Protein AF-A0A7C6QSW5-F1 (afdb_monomer)

Mean predicted aligned error: 5.64 Å

Solvent-accessible surface area (backbone atoms only — not comparable to full-atom values): 6168 Å² total; per-residue (Å²): 129,84,58,92,85,62,87,74,61,70,59,62,74,56,44,56,60,93,98,53,77,77,73,69,48,80,46,77,44,72,61,42,48,67,74,67,52,50,51,48,32,47,42,39,54,55,61,75,40,94,56,73,62,63,47,74,77,35,62,66,63,41,50,53,50,37,35,62,41,45,76,32,55,46,77,48,59,43,86,93,29,65,54,77,75,93,62,95,51,73,66,59,69,64,52,50,83,131

Sequence (98 aa):
MFDPNTRCVYLAELCPPSGFTLDRAIATTFSLDLLALLMAPVSMVFSDLQDREAPLQNPVALLESLRQTAGRFAVFCQEGRILVPRADTLLYSYLERA

pLDDT: mean 84.57, std 7.21, range [54.88, 96.06]

Secondary structure (DSSP, 8-state):
---TT----HHHHTSPPTT-----EEEEESSEEHHHHHHHHHHHHHHH-S-SSGGGG-HHHHHHHHHHHHTTEEEEE-TT-EEPPSS--HHHHHHS--

Structure (mmCIF, N/CA/C/O backbone):
data_AF-A0A7C6QSW5-F1
#
_entry.id   AF-A0A7C6QSW5-F1
#
loop_
_atom_site.group_PDB
_atom_site.id
_atom_site.type_symbol
_atom_site.label_atom_id
_atom_site.label_alt_id
_atom_site.label_comp_id
_atom_site.label_asym_id
_atom_site.label_entity_id
_atom_site.label_seq_id
_atom_site.pdbx_PDB_ins_code
_atom_site.Cartn_x
_atom_site.Cartn_y
_atom_site.Cartn_z
_atom_site.occupancy
_atom_site.B_iso_or_equiv
_atom_site.auth_seq_id
_atom_site.auth_comp_id
_atom_site.auth_asym_id
_atom_site.auth_atom_id
_atom_site.pdbx_PDB_model_num
ATOM 1 N N . MET A 1 1 ? 4.797 24.150 -1.196 1.00 54.88 1 MET A N 1
ATOM 2 C CA . MET A 1 1 ? 5.677 23.338 -2.064 1.00 54.88 1 MET A CA 1
ATOM 3 C C . MET A 1 1 ? 6.760 22.765 -1.169 1.00 54.88 1 MET A C 1
ATOM 5 O O . MET A 1 1 ? 7.294 23.540 -0.386 1.00 54.88 1 MET A O 1
ATOM 9 N N . PHE A 1 2 ? 7.003 21.452 -1.192 1.00 66.19 2 PHE A N 1
ATOM 10 C CA . PHE A 1 2 ? 8.052 20.838 -0.368 1.00 66.19 2 PHE A CA 1
ATOM 11 C C . PHE A 1 2 ? 9.419 21.442 -0.722 1.00 66.19 2 PHE A C 1
ATOM 13 O O . PHE A 1 2 ? 9.688 21.695 -1.897 1.00 66.19 2 PHE A O 1
ATOM 20 N N . ASP A 1 3 ? 10.255 21.706 0.284 1.00 82.19 3 ASP A N 1
ATOM 21 C CA . ASP A 1 3 ? 11.630 22.155 0.064 1.00 82.19 3 ASP A CA 1
ATOM 22 C C . ASP A 1 3 ? 12.438 20.998 -0.549 1.00 82.19 3 ASP A C 1
ATOM 24 O O . ASP A 1 3 ? 12.530 19.940 0.077 1.00 82.19 3 ASP A O 1
ATOM 28 N N . PRO A 1 4 ? 13.035 21.169 -1.744 1.00 78.00 4 PRO A N 1
ATOM 29 C CA . PRO A 1 4 ? 13.786 20.109 -2.415 1.00 78.00 4 PRO A CA 1
ATOM 30 C C . PRO A 1 4 ? 15.008 19.612 -1.624 1.00 78.00 4 PRO A C 1
ATOM 32 O O . PRO A 1 4 ? 15.499 18.518 -1.899 1.00 78.00 4 PRO A O 1
ATOM 35 N N . ASN A 1 5 ? 15.503 20.380 -0.649 1.00 87.12 5 ASN A N 1
ATOM 36 C CA . ASN A 1 5 ? 16.623 19.984 0.208 1.00 87.12 5 ASN A CA 1
ATOM 37 C C . ASN A 1 5 ? 16.176 19.293 1.502 1.00 87.12 5 ASN A C 1
ATOM 39 O O . ASN A 1 5 ? 16.998 18.688 2.195 1.00 87.12 5 ASN A O 1
ATOM 43 N N . THR A 1 6 ? 14.885 19.353 1.829 1.00 83.75 6 THR A N 1
ATOM 44 C CA . THR A 1 6 ? 14.334 18.700 3.012 1.00 83.75 6 THR A CA 1
ATOM 45 C C . THR A 1 6 ? 13.978 17.256 2.672 1.00 83.75 6 THR A C 1
ATOM 47 O O . THR A 1 6 ? 13.144 16.978 1.813 1.00 83.75 6 THR A O 1
ATOM 50 N N . ARG A 1 7 ? 14.625 16.305 3.353 1.00 81.81 7 ARG A N 1
ATOM 51 C CA . ARG A 1 7 ? 14.291 14.881 3.240 1.00 81.81 7 ARG A CA 1
ATOM 52 C C . ARG A 1 7 ? 13.217 14.529 4.259 1.00 81.81 7 ARG A C 1
ATOM 54 O O . ARG A 1 7 ? 13.453 14.653 5.457 1.00 81.81 7 ARG A O 1
ATOM 61 N N . CYS A 1 8 ? 12.094 14.012 3.779 1.00 83.69 8 CYS A N 1
ATOM 62 C CA . CYS A 1 8 ? 11.049 13.441 4.621 1.00 83.69 8 CYS A CA 1
ATOM 63 C C . CYS A 1 8 ? 10.985 11.922 4.456 1.00 83.69 8 CYS A C 1
ATOM 65 O O . CYS A 1 8 ? 11.365 11.365 3.422 1.00 83.69 8 CYS A O 1
ATOM 67 N N . VAL A 1 9 ? 10.472 11.245 5.481 1.00 86.62 9 VAL A N 1
ATOM 68 C CA . VAL A 1 9 ? 10.142 9.823 5.388 1.00 86.62 9 VAL A CA 1
ATOM 69 C C . VAL A 1 9 ? 8.806 9.699 4.668 1.00 86.62 9 VAL A C 1
ATOM 71 O O . VAL A 1 9 ? 7.782 10.120 5.190 1.00 86.62 9 VAL A O 1
ATOM 74 N N . TYR A 1 10 ? 8.814 9.082 3.487 1.00 83.19 10 TYR A N 1
ATOM 75 C CA . TYR A 1 10 ? 7.639 8.992 2.617 1.00 83.19 10 TYR A CA 1
ATOM 76 C C . TYR A 1 10 ? 6.376 8.478 3.329 1.00 83.19 10 TYR A C 1
ATOM 78 O O . TYR A 1 10 ? 5.308 9.062 3.203 1.00 83.19 10 TYR A O 1
ATOM 86 N N . LEU A 1 11 ? 6.511 7.420 4.133 1.00 83.12 11 LEU A N 1
ATOM 87 C CA . LEU A 1 11 ? 5.388 6.814 4.856 1.00 83.12 11 LEU A CA 1
ATOM 88 C C . LEU A 1 11 ? 4.816 7.707 5.962 1.00 83.12 11 LEU A C 1
ATOM 90 O O . LEU A 1 11 ? 3.646 7.551 6.300 1.00 83.12 11 LEU A O 1
ATOM 94 N N . ALA A 1 12 ? 5.623 8.614 6.521 1.00 82.62 12 ALA A N 1
ATOM 95 C CA . ALA A 1 12 ? 5.171 9.554 7.541 1.00 82.62 12 ALA A CA 1
ATOM 96 C C . ALA A 1 12 ? 4.299 10.659 6.930 1.00 82.62 12 ALA A C 1
ATOM 98 O O . ALA A 1 12 ? 3.324 11.074 7.543 1.00 82.62 12 ALA A O 1
ATOM 99 N N . GLU A 1 13 ? 4.593 11.070 5.695 1.00 85.00 13 GLU A N 1
ATOM 100 C CA . GLU A 1 13 ? 3.795 12.059 4.954 1.00 85.00 13 GLU A CA 1
ATOM 101 C C . GLU A 1 13 ? 2.430 11.509 4.501 1.00 85.00 13 GLU A C 1
ATOM 103 O O . GLU A 1 13 ? 1.545 12.270 4.116 1.00 85.00 13 GLU A O 1
ATOM 108 N N . LEU A 1 14 ? 2.234 10.186 4.551 1.00 82.81 14 LEU A N 1
ATOM 109 C CA . LEU A 1 14 ? 0.934 9.550 4.312 1.00 82.81 14 LEU A CA 1
ATOM 110 C C . LEU A 1 14 ? 0.030 9.565 5.549 1.00 82.81 14 LEU A C 1
ATOM 112 O O . LEU A 1 14 ? -1.148 9.224 5.450 1.00 82.81 14 LEU A O 1
ATOM 116 N N . CYS A 1 15 ? 0.564 9.941 6.709 1.00 84.06 15 CYS A N 1
ATOM 117 C CA . CYS A 1 15 ? -0.205 10.063 7.934 1.00 84.06 15 CYS A CA 1
ATOM 118 C C . CYS A 1 15 ? -0.854 11.454 7.964 1.00 84.06 15 CYS A C 1
ATOM 120 O O . CYS A 1 15 ? -0.136 12.456 8.034 1.00 84.06 15 CYS A O 1
ATOM 122 N N . PRO A 1 16 ? -2.193 11.558 7.904 1.00 85.62 16 PRO A N 1
ATOM 123 C CA . PRO A 1 16 ? -2.848 12.854 7.945 1.00 85.62 16 PRO A CA 1
ATOM 124 C C . PRO A 1 16 ? -2.647 13.528 9.317 1.00 85.62 16 PRO A C 1
ATOM 126 O O . PRO A 1 16 ? -2.507 12.845 10.336 1.00 85.62 16 PRO A O 1
ATOM 129 N N . PRO A 1 17 ? -2.645 14.870 9.376 1.00 86.44 17 PRO A N 1
ATOM 130 C CA . PRO A 1 17 ? -2.620 15.592 10.642 1.00 86.44 17 PRO A CA 1
ATOM 131 C C . PRO A 1 17 ? -3.897 15.339 11.460 1.00 86.44 17 PRO A C 1
ATOM 133 O O . PRO A 1 17 ? -4.932 14.939 10.928 1.00 86.44 17 PRO A O 1
ATOM 136 N N . SER A 1 18 ? -3.838 15.615 12.767 1.00 85.06 18 SER A N 1
ATOM 137 C CA . SER A 1 18 ? -4.975 15.417 13.677 1.00 85.06 18 SER A CA 1
ATOM 138 C C . SER A 1 18 ? -6.243 16.124 13.184 1.00 85.06 18 SER A C 1
ATOM 140 O O . SER A 1 18 ? -6.201 17.295 12.803 1.00 85.06 18 SER A O 1
ATOM 142 N N . GLY A 1 19 ? -7.369 15.407 13.202 1.00 86.56 19 GLY A N 1
ATOM 143 C CA . GLY A 1 19 ? -8.662 15.898 12.718 1.00 86.56 19 GLY A CA 1
ATOM 144 C C . GLY A 1 19 ? -8.879 15.762 11.208 1.00 86.56 19 GLY A C 1
ATOM 145 O O . GLY A 1 19 ? -9.946 16.135 10.726 1.00 86.56 19 GLY A O 1
ATOM 146 N N . PHE A 1 20 ? -7.914 15.211 10.466 1.00 86.50 20 PHE A N 1
ATOM 147 C CA . PHE A 1 20 ? -8.026 14.957 9.031 1.00 86.50 20 PHE A CA 1
ATOM 148 C C . PHE A 1 20 ? -7.928 13.465 8.719 1.00 86.50 20 PHE A C 1
ATOM 150 O O . PHE A 1 20 ? -7.295 12.698 9.439 1.00 86.50 20 PHE A O 1
ATOM 157 N N . THR A 1 21 ? -8.534 13.063 7.603 1.00 83.81 21 THR A N 1
ATOM 158 C CA . THR A 1 21 ? -8.426 11.709 7.052 1.00 83.81 21 THR A CA 1
ATOM 159 C C . THR A 1 21 ? -7.845 11.772 5.646 1.00 83.81 21 THR A C 1
ATOM 161 O O . THR A 1 21 ? -8.112 12.705 4.884 1.00 83.81 21 THR A O 1
ATOM 164 N N . LEU A 1 22 ? -7.022 10.785 5.295 1.00 83.69 22 LEU A N 1
ATOM 165 C CA . LEU A 1 22 ? -6.465 10.676 3.951 1.00 83.69 22 LEU A CA 1
ATOM 166 C C . LEU A 1 22 ? -7.457 9.930 3.040 1.00 83.69 22 LEU A C 1
ATOM 168 O O . LEU A 1 22 ? -7.620 8.710 3.138 1.00 83.69 22 LEU A O 1
ATOM 172 N N . ASP A 1 23 ? -8.127 10.672 2.155 1.00 87.25 23 ASP A N 1
ATOM 173 C CA . ASP A 1 23 ? -9.112 10.120 1.208 1.00 87.25 23 ASP A CA 1
ATOM 174 C C . ASP A 1 23 ? -8.465 9.553 -0.068 1.00 87.25 23 ASP A C 1
ATOM 176 O O . ASP A 1 23 ? -8.833 8.485 -0.558 1.00 87.25 23 ASP A O 1
ATOM 180 N N . ARG A 1 24 ? -7.451 10.243 -0.597 1.00 88.75 24 ARG A N 1
ATOM 181 C CA . ARG A 1 24 ? -6.728 9.855 -1.813 1.00 88.75 24 ARG A CA 1
ATOM 182 C C . ARG A 1 24 ? -5.263 10.244 -1.700 1.00 88.75 24 ARG A C 1
ATOM 184 O O . ARG A 1 24 ? -4.958 11.331 -1.217 1.00 88.75 24 ARG A O 1
ATOM 191 N N . ALA A 1 25 ? -4.373 9.411 -2.224 1.00 88.31 25 ALA A N 1
ATOM 192 C CA . ALA A 1 25 ? -2.963 9.759 -2.357 1.00 88.31 25 ALA A CA 1
ATOM 193 C C . ALA A 1 25 ? -2.425 9.402 -3.744 1.00 88.31 25 ALA A C 1
ATOM 195 O O . ALA A 1 25 ? -2.772 8.375 -4.329 1.00 88.31 25 ALA A O 1
ATOM 196 N N . ILE A 1 26 ? -1.583 10.296 -4.262 1.00 90.62 26 ILE A N 1
ATOM 197 C CA . ILE A 1 26 ? -0.912 10.169 -5.553 1.00 90.62 26 ILE A CA 1
ATOM 198 C C . ILE A 1 26 ? 0.590 10.152 -5.295 1.00 90.62 26 ILE A C 1
ATOM 200 O O . ILE A 1 26 ? 1.124 11.030 -4.619 1.00 90.62 26 ILE A O 1
ATOM 204 N N . ALA A 1 27 ? 1.262 9.152 -5.850 1.00 89.06 27 ALA A N 1
ATOM 205 C CA . ALA A 1 27 ? 2.682 8.913 -5.679 1.00 89.06 27 ALA A CA 1
ATOM 206 C C . ALA A 1 27 ? 3.390 8.844 -7.027 1.00 89.06 27 ALA A C 1
ATOM 208 O O . ALA A 1 27 ? 2.845 8.329 -8.003 1.00 89.06 27 ALA A O 1
ATOM 209 N N . THR A 1 28 ? 4.643 9.281 -7.052 1.00 90.69 28 THR A N 1
ATOM 210 C CA . THR A 1 28 ? 5.540 9.088 -8.192 1.00 90.69 28 THR A CA 1
ATOM 211 C C . THR A 1 28 ? 6.828 8.443 -7.707 1.00 90.69 28 THR A C 1
ATOM 213 O O . THR A 1 28 ? 7.447 8.948 -6.771 1.00 90.69 28 THR A O 1
ATOM 216 N N . THR A 1 29 ? 7.259 7.357 -8.343 1.00 90.06 29 THR A N 1
ATOM 217 C CA . THR A 1 29 ? 8.545 6.706 -8.053 1.00 90.06 29 THR A CA 1
ATOM 218 C C . THR A 1 29 ? 9.208 6.239 -9.340 1.00 90.06 29 THR A C 1
ATOM 220 O O . THR A 1 29 ? 8.534 5.865 -10.292 1.00 90.06 29 THR A O 1
ATOM 223 N N . PHE A 1 30 ? 10.537 6.231 -9.394 1.00 93.50 30 PHE A N 1
ATOM 224 C CA . PHE A 1 30 ? 11.241 5.715 -10.568 1.00 93.50 30 PHE A CA 1
ATOM 225 C C . PHE A 1 30 ? 11.082 4.196 -10.715 1.00 93.50 30 PHE A C 1
ATOM 227 O O . PHE A 1 30 ? 10.922 3.697 -11.824 1.00 93.50 30 PHE A O 1
ATOM 234 N N . SER A 1 31 ? 11.101 3.461 -9.605 1.00 94.06 31 SER A N 1
ATOM 235 C CA . SER A 1 31 ? 10.914 2.011 -9.575 1.00 94.06 31 SER A CA 1
ATOM 236 C C . SER A 1 31 ? 9.934 1.617 -8.488 1.00 94.06 31 SER A C 1
ATOM 238 O O . SER A 1 31 ? 9.901 2.238 -7.422 1.00 94.06 31 SER A O 1
ATOM 240 N N . LEU A 1 32 ? 9.164 0.571 -8.753 1.00 92.88 32 LEU A N 1
ATOM 241 C CA . LEU A 1 32 ? 8.111 0.099 -7.877 1.00 92.88 32 LEU A CA 1
ATOM 242 C C . LEU A 1 32 ? 8.331 -1.368 -7.524 1.00 92.88 32 LEU A C 1
ATOM 244 O O . LEU A 1 32 ? 8.395 -2.218 -8.404 1.00 92.88 32 LEU A O 1
ATOM 248 N N . ASP A 1 33 ? 8.402 -1.653 -6.232 1.00 91.31 33 ASP A N 1
ATOM 249 C CA . ASP A 1 33 ? 8.276 -2.998 -5.681 1.00 91.31 33 ASP A CA 1
ATOM 250 C C . ASP A 1 33 ? 6.902 -3.092 -5.010 1.00 91.31 33 ASP A C 1
ATOM 252 O O . ASP A 1 33 ? 6.556 -2.246 -4.182 1.00 91.31 33 ASP A O 1
ATOM 256 N N . LEU A 1 34 ? 6.094 -4.080 -5.402 1.00 86.94 34 LEU A N 1
ATOM 257 C CA . LEU A 1 34 ? 4.719 -4.198 -4.914 1.00 86.94 34 LEU A CA 1
ATOM 258 C C . LEU A 1 34 ? 4.652 -4.540 -3.424 1.00 86.94 34 LEU A C 1
ATOM 260 O O . LEU A 1 34 ? 3.724 -4.100 -2.757 1.00 86.94 34 LEU A O 1
ATOM 264 N N . LEU A 1 35 ? 5.613 -5.293 -2.882 1.00 87.00 35 LEU A N 1
ATOM 265 C CA . LEU A 1 35 ? 5.665 -5.594 -1.451 1.00 87.00 35 LEU A CA 1
ATOM 266 C C . LEU A 1 35 ? 6.022 -4.337 -0.650 1.00 87.00 35 LEU A C 1
ATOM 268 O O . LEU A 1 35 ? 5.369 -4.033 0.345 1.00 87.00 35 LEU A O 1
ATOM 272 N N . ALA A 1 36 ? 7.013 -3.573 -1.112 1.00 88.12 36 ALA A N 1
ATOM 273 C CA . ALA A 1 36 ? 7.384 -2.295 -0.516 1.00 88.12 36 ALA A CA 1
ATOM 274 C C . ALA A 1 36 ? 6.229 -1.287 -0.588 1.00 88.12 36 ALA A C 1
ATOM 276 O O . ALA A 1 36 ? 6.001 -0.545 0.367 1.00 88.12 36 ALA A O 1
ATOM 277 N N . LEU A 1 37 ? 5.464 -1.293 -1.686 1.00 87.94 37 LEU A N 1
ATOM 278 C CA . LEU A 1 37 ? 4.287 -0.446 -1.842 1.00 87.94 37 LEU A CA 1
ATOM 279 C C . LEU A 1 37 ? 3.239 -0.707 -0.755 1.00 87.94 37 LEU A C 1
ATOM 281 O O . LEU A 1 37 ? 2.628 0.251 -0.292 1.00 87.94 37 LEU A O 1
ATOM 285 N N . LEU A 1 38 ? 3.056 -1.953 -0.298 1.00 87.44 38 LEU A N 1
ATOM 286 C CA . LEU A 1 38 ? 2.082 -2.275 0.755 1.00 87.44 38 LEU A CA 1
ATOM 287 C C . LEU A 1 38 ? 2.350 -1.541 2.072 1.00 87.44 38 LEU A C 1
ATOM 289 O O . LEU A 1 38 ? 1.414 -1.312 2.835 1.00 87.44 38 LEU A O 1
ATOM 293 N N . MET A 1 39 ? 3.582 -1.096 2.325 1.00 87.81 39 MET A N 1
ATOM 294 C CA . MET A 1 39 ? 3.891 -0.297 3.512 1.00 87.81 39 MET A CA 1
ATOM 295 C C . MET A 1 39 ? 3.111 1.023 3.558 1.00 87.81 39 MET A C 1
ATOM 297 O O . MET A 1 39 ? 2.805 1.502 4.648 1.00 87.81 39 MET A O 1
ATOM 301 N N . ALA A 1 40 ? 2.757 1.598 2.404 1.00 88.69 40 ALA A N 1
ATOM 302 C CA . ALA A 1 40 ? 1.965 2.823 2.321 1.00 88.69 40 ALA A CA 1
ATOM 303 C C . ALA A 1 40 ? 0.541 2.649 2.893 1.00 88.69 40 ALA A C 1
ATOM 305 O O . ALA A 1 40 ? 0.236 3.297 3.899 1.00 88.69 40 ALA A O 1
ATOM 306 N N . PRO A 1 41 ? -0.321 1.759 2.355 1.00 88.00 41 PRO A N 1
ATOM 307 C CA . PRO A 1 41 ? -1.645 1.524 2.923 1.00 88.00 41 PRO A CA 1
ATOM 308 C C . PRO A 1 41 ? -1.585 0.926 4.335 1.00 88.00 41 PRO A C 1
ATOM 310 O O . PRO A 1 41 ? -2.457 1.234 5.140 1.00 88.00 41 PRO A O 1
ATOM 313 N N . VAL A 1 42 ? -0.551 0.145 4.683 1.00 87.38 42 VAL A N 1
ATOM 314 C CA . VAL A 1 42 ? -0.329 -0.296 6.074 1.00 87.38 42 VAL A CA 1
ATOM 315 C C . VAL A 1 42 ? -0.140 0.909 6.995 1.00 87.38 42 VAL A C 1
ATOM 317 O O . VAL A 1 42 ? -0.870 1.038 7.973 1.00 87.38 42 VAL A O 1
ATOM 320 N N . SER A 1 43 ? 0.777 1.828 6.681 1.00 86.25 43 SER A N 1
ATOM 321 C CA . SER A 1 43 ? 1.014 3.031 7.494 1.00 86.25 43 SER A CA 1
ATOM 322 C C . SER A 1 43 ? -0.269 3.842 7.703 1.00 86.25 43 SER A C 1
ATOM 324 O O . SER A 1 43 ? -0.543 4.305 8.811 1.00 86.25 43 SER A O 1
ATOM 326 N N . MET A 1 44 ? -1.092 3.953 6.658 1.00 84.75 44 MET A N 1
ATOM 327 C CA . MET A 1 44 ? -2.379 4.648 6.707 1.00 84.75 44 MET A CA 1
ATOM 328 C C . MET A 1 44 ? -3.376 3.956 7.646 1.00 84.75 44 MET A C 1
ATOM 330 O O . MET A 1 44 ? -3.928 4.622 8.517 1.00 84.75 44 MET A O 1
ATOM 334 N N . VAL A 1 45 ? -3.557 2.633 7.530 1.00 86.56 45 VAL A N 1
ATOM 335 C CA . VAL A 1 45 ? -4.434 1.862 8.433 1.00 86.56 45 VAL A CA 1
ATOM 336 C C . VAL A 1 45 ? -3.983 2.030 9.885 1.00 86.56 45 VAL A C 1
ATOM 338 O O . VAL A 1 45 ? -4.787 2.379 10.740 1.00 86.56 45 VAL A O 1
ATOM 341 N N . PHE A 1 46 ? -2.688 1.861 10.166 1.00 83.12 46 PHE A N 1
ATOM 342 C CA . PHE A 1 46 ? -2.126 1.992 11.519 1.00 83.12 46 PHE A CA 1
ATOM 343 C C . PHE A 1 46 ? -2.150 3.416 12.084 1.00 83.12 46 PHE A C 1
ATOM 345 O O . PHE A 1 46 ? -2.022 3.591 13.297 1.00 83.12 46 PHE A O 1
ATOM 352 N N . SER A 1 47 ? -2.284 4.430 11.235 1.00 80.19 47 SER A N 1
ATOM 353 C CA . SER A 1 47 ? -2.398 5.824 11.673 1.00 80.19 47 SER A CA 1
ATOM 354 C C . SER A 1 47 ? -3.820 6.209 12.064 1.00 80.19 47 SER A C 1
ATOM 356 O O . SER A 1 47 ? -3.983 7.102 12.888 1.00 80.19 47 SER A O 1
ATOM 358 N N . ASP A 1 48 ? -4.829 5.523 11.524 1.00 77.00 48 ASP A N 1
ATOM 359 C CA . ASP A 1 48 ? -6.243 5.745 11.857 1.00 77.00 48 ASP A CA 1
ATOM 360 C C . ASP A 1 48 ? -6.657 5.064 13.179 1.00 77.00 48 ASP A C 1
ATOM 362 O O . ASP A 1 48 ? -7.687 5.366 13.779 1.00 77.00 48 ASP A O 1
ATOM 366 N N . LEU A 1 49 ? -5.834 4.134 13.666 1.00 77.25 49 LEU A N 1
ATOM 367 C CA . LEU A 1 49 ? -6.128 3.320 14.838 1.00 77.25 49 LEU A CA 1
ATOM 368 C C . LEU A 1 49 ? -5.666 3.990 16.137 1.00 77.25 49 LEU A C 1
ATOM 370 O O . LEU A 1 49 ? -4.504 4.371 16.279 1.00 77.25 49 LEU A O 1
ATOM 374 N N . GLN A 1 50 ? -6.567 4.053 17.123 1.00 71.88 50 GLN A N 1
ATOM 375 C CA . GLN A 1 50 ? -6.233 4.480 18.490 1.00 71.88 50 GLN A CA 1
ATOM 376 C C . GLN A 1 50 ? -5.337 3.469 19.216 1.00 71.88 50 GLN A C 1
ATOM 378 O O . GLN A 1 50 ? -4.450 3.871 19.964 1.00 71.88 50 GLN A O 1
ATOM 383 N N . ASP A 1 51 ? -5.551 2.173 18.975 1.00 77.94 51 ASP A N 1
ATOM 384 C CA . ASP A 1 51 ? -4.717 1.084 19.480 1.00 77.94 51 ASP A CA 1
ATOM 385 C C . ASP A 1 51 ? -4.089 0.334 18.301 1.00 77.94 51 ASP A C 1
ATOM 387 O O . ASP A 1 51 ? -4.785 -0.225 17.451 1.00 77.94 51 ASP A O 1
ATOM 391 N N . ARG A 1 52 ? -2.756 0.340 18.247 1.00 72.06 52 ARG A N 1
ATOM 392 C CA . ARG A 1 52 ? -1.982 -0.285 17.170 1.00 72.06 52 ARG A CA 1
ATOM 393 C C . ARG A 1 52 ? -1.870 -1.800 17.312 1.00 72.06 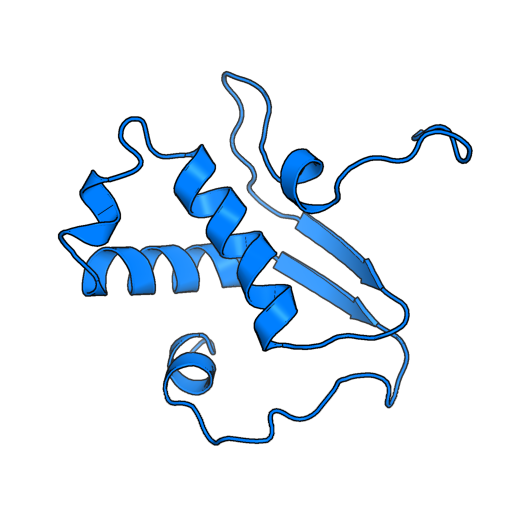52 ARG A C 1
ATOM 395 O O . ARG A 1 52 ? -1.526 -2.453 16.330 1.00 72.06 52 ARG A O 1
ATOM 402 N N . GLU A 1 53 ? -2.155 -2.368 18.481 1.00 74.44 53 GLU A N 1
ATOM 403 C CA . GLU A 1 53 ? -2.091 -3.817 18.700 1.00 74.44 53 GLU A CA 1
ATOM 404 C C . GLU A 1 53 ? -3.427 -4.513 18.417 1.00 74.44 53 GLU A C 1
ATOM 406 O O . GLU A 1 53 ? -3.439 -5.654 17.953 1.00 74.44 53 GLU A O 1
ATOM 411 N N . ALA A 1 54 ? -4.552 -3.815 18.593 1.00 73.81 54 ALA A N 1
ATOM 412 C CA . ALA A 1 54 ? -5.895 -4.333 18.318 1.00 73.81 54 ALA A CA 1
ATOM 413 C C . ALA A 1 54 ? -6.088 -4.987 16.923 1.00 73.81 54 ALA A C 1
ATOM 415 O O . ALA A 1 54 ? -6.701 -6.054 16.847 1.00 73.81 54 ALA A O 1
ATOM 416 N N . PRO A 1 55 ? -5.557 -4.452 15.804 1.00 69.75 55 PRO A N 1
ATOM 417 C CA . PRO A 1 55 ? -5.733 -5.052 14.476 1.00 69.75 55 PRO A CA 1
ATOM 418 C C . PRO A 1 55 ? -4.926 -6.334 14.294 1.00 69.75 55 PRO A C 1
ATOM 420 O O . PRO A 1 55 ? -5.310 -7.196 13.507 1.00 69.75 55 PRO A O 1
ATOM 423 N N . LEU A 1 56 ? -3.813 -6.482 15.022 1.00 73.94 56 LEU A N 1
ATOM 424 C CA . LEU A 1 56 ? -2.990 -7.692 14.979 1.00 73.94 56 LEU A CA 1
ATOM 425 C C . LEU A 1 56 ? -3.724 -8.887 15.601 1.00 73.94 56 LEU A C 1
ATOM 427 O O . LEU A 1 56 ? -3.420 -10.033 15.279 1.00 73.94 56 LEU A O 1
ATOM 431 N N . GLN A 1 57 ? -4.728 -8.625 16.441 1.00 81.62 57 GLN A N 1
ATOM 432 C CA . GLN A 1 57 ? -5.588 -9.646 17.038 1.00 81.62 57 GLN A CA 1
ATOM 433 C C . GLN A 1 57 ? -6.671 -10.148 16.067 1.00 81.62 57 GLN A C 1
ATOM 435 O O . GLN A 1 57 ? -7.230 -11.223 16.281 1.00 81.62 57 GLN A O 1
ATOM 440 N N . ASN A 1 58 ? -6.953 -9.412 14.981 1.00 85.31 58 ASN A N 1
ATOM 441 C CA . ASN A 1 58 ? -7.903 -9.808 13.939 1.00 85.31 58 ASN A CA 1
ATOM 442 C C . ASN A 1 58 ? -7.299 -9.630 12.528 1.00 85.31 58 ASN A C 1
ATOM 444 O O . ASN A 1 58 ? -7.561 -8.631 11.849 1.00 85.31 58 ASN A O 1
ATOM 448 N N . PRO A 1 59 ? -6.531 -10.628 12.049 1.00 83.88 59 PRO A N 1
ATOM 449 C CA . PRO A 1 59 ? -5.841 -10.566 10.760 1.00 83.88 59 PRO A CA 1
ATOM 450 C C . PRO A 1 59 ? -6.772 -10.337 9.564 1.00 83.88 59 PRO A C 1
ATOM 452 O O . PRO A 1 59 ? -6.383 -9.695 8.594 1.00 83.88 59 PRO A O 1
ATOM 455 N N . VAL A 1 60 ? -8.012 -10.835 9.628 1.00 87.75 60 V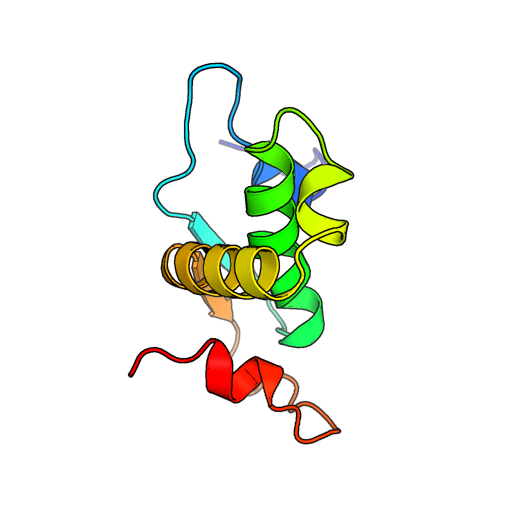AL A N 1
ATOM 456 C CA . VAL A 1 60 ? -8.998 -10.668 8.550 1.00 87.75 60 VAL A CA 1
ATOM 457 C C . VAL A 1 60 ? -9.472 -9.218 8.474 1.00 87.75 60 VAL A C 1
ATOM 459 O O . VAL A 1 60 ? -9.518 -8.643 7.389 1.00 87.75 60 VAL A O 1
ATOM 462 N N . ALA A 1 61 ? -9.768 -8.596 9.620 1.00 85.50 61 ALA A N 1
ATOM 463 C CA . ALA A 1 61 ? -10.141 -7.183 9.667 1.00 85.50 61 ALA A CA 1
ATOM 464 C C . ALA A 1 61 ? -8.997 -6.273 9.192 1.00 85.50 61 ALA A C 1
ATOM 466 O O . ALA A 1 61 ? -9.240 -5.294 8.482 1.00 85.50 61 ALA A O 1
ATOM 467 N N . LEU A 1 62 ? -7.749 -6.618 9.530 1.00 86.69 62 LEU A N 1
ATOM 468 C CA . LEU A 1 62 ? -6.571 -5.921 9.018 1.00 86.69 62 LEU A CA 1
ATOM 469 C C . LEU A 1 62 ? -6.475 -6.034 7.489 1.00 86.69 62 LEU A C 1
ATOM 471 O O . LEU A 1 62 ? -6.299 -5.019 6.819 1.00 86.69 62 LEU A O 1
ATOM 475 N N . LEU A 1 63 ? -6.634 -7.237 6.930 1.00 88.50 63 LEU A N 1
ATOM 476 C CA . LEU A 1 63 ? -6.605 -7.457 5.481 1.00 88.50 63 LEU A CA 1
ATOM 477 C C . LEU A 1 63 ? -7.706 -6.672 4.752 1.00 88.50 63 LEU A C 1
ATOM 479 O O . LEU A 1 63 ? -7.408 -5.995 3.768 1.00 88.50 63 LEU A O 1
ATOM 483 N N . GLU A 1 64 ? -8.943 -6.673 5.254 1.00 89.12 64 GLU A N 1
ATOM 484 C CA . GLU A 1 64 ? -10.023 -5.867 4.662 1.00 89.12 64 GLU A CA 1
ATOM 485 C C . GLU A 1 64 ? -9.721 -4.366 4.729 1.00 89.12 64 GLU A C 1
ATOM 487 O O . GLU A 1 64 ? -9.942 -3.642 3.756 1.00 89.12 64 GLU A O 1
ATOM 492 N N . SER A 1 65 ? -9.170 -3.892 5.849 1.00 88.50 65 SER A N 1
ATOM 493 C CA . SER A 1 65 ? -8.775 -2.486 6.008 1.00 88.50 65 SER A CA 1
ATOM 494 C C . SER A 1 65 ? -7.676 -2.103 5.014 1.00 88.50 65 SER A C 1
ATOM 496 O O . SER A 1 65 ? -7.734 -1.039 4.389 1.00 88.50 65 SER A O 1
ATOM 498 N N . LEU A 1 66 ? -6.704 -2.994 4.798 1.00 89.12 66 LEU A N 1
ATOM 499 C CA . LEU A 1 66 ? -5.661 -2.822 3.789 1.00 89.12 66 LEU A CA 1
ATOM 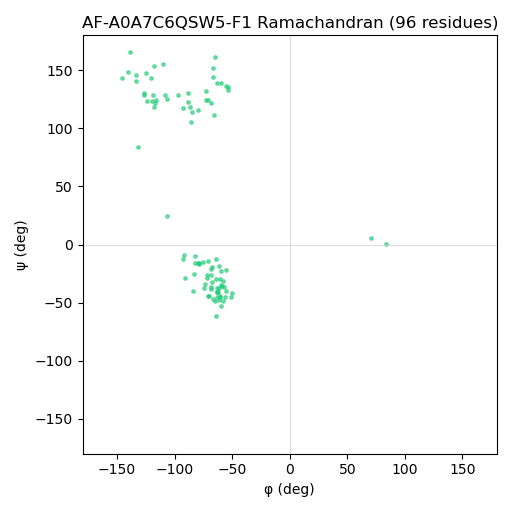500 C C . LEU A 1 66 ? -6.238 -2.775 2.377 1.00 89.12 66 LEU A C 1
ATOM 502 O O . LEU A 1 66 ? -5.879 -1.877 1.619 1.00 89.12 66 LEU A O 1
ATOM 506 N N . ARG A 1 67 ? -7.159 -3.678 2.028 1.00 88.88 67 ARG A N 1
ATOM 507 C CA . ARG A 1 67 ? -7.816 -3.710 0.712 1.00 88.88 67 ARG A CA 1
ATOM 508 C C . ARG A 1 67 ? -8.586 -2.421 0.428 1.00 88.88 67 ARG A C 1
ATOM 510 O O . ARG A 1 67 ? -8.462 -1.845 -0.652 1.00 88.88 67 ARG A O 1
ATOM 517 N N . GLN A 1 68 ? -9.343 -1.924 1.407 1.00 86.94 68 GLN A N 1
ATOM 518 C CA . GLN A 1 68 ? -10.071 -0.656 1.290 1.00 86.94 68 GLN A CA 1
ATOM 519 C C . GLN A 1 68 ? -9.125 0.536 1.108 1.00 86.94 68 GLN A C 1
ATOM 521 O O . GLN A 1 68 ? -9.386 1.425 0.294 1.00 86.94 68 GLN A O 1
ATOM 526 N N . THR A 1 69 ? -8.014 0.539 1.844 1.00 88.00 69 THR A N 1
ATOM 527 C CA . THR A 1 69 ? -7.026 1.621 1.820 1.00 88.00 69 THR A CA 1
ATOM 528 C C . THR A 1 69 ? -6.184 1.603 0.546 1.00 88.00 69 THR A C 1
ATOM 530 O O . THR A 1 69 ? -5.928 2.657 -0.030 1.00 88.00 69 THR A O 1
ATOM 533 N N . ALA A 1 70 ? -5.821 0.424 0.034 1.00 87.38 70 ALA A N 1
ATOM 534 C CA . ALA A 1 70 ? -5.093 0.270 -1.224 1.00 87.38 70 ALA A CA 1
ATOM 535 C C . ALA A 1 70 ? -5.845 0.917 -2.401 1.00 87.38 70 ALA A C 1
ATOM 537 O O . ALA A 1 70 ? -5.235 1.581 -3.236 1.00 87.38 70 ALA A O 1
ATOM 538 N N . GLY A 1 71 ? -7.183 0.844 -2.415 1.00 85.06 71 GLY A N 1
ATOM 539 C CA . GLY A 1 71 ? -8.018 1.512 -3.423 1.00 85.06 71 GLY A CA 1
ATOM 540 C C . GLY A 1 71 ? -7.953 3.049 -3.419 1.00 85.06 71 GLY A C 1
ATOM 541 O O . GLY A 1 71 ? -8.428 3.689 -4.365 1.00 85.06 71 GLY A O 1
ATOM 542 N N . ARG A 1 72 ? -7.370 3.660 -2.380 1.00 87.19 72 ARG A N 1
ATOM 543 C CA . ARG A 1 72 ? -7.187 5.115 -2.242 1.00 87.19 72 ARG A CA 1
ATOM 544 C C . ARG A 1 72 ? -5.849 5.609 -2.797 1.00 87.19 72 ARG A C 1
ATOM 546 O O . ARG A 1 72 ? -5.672 6.820 -2.922 1.00 87.19 7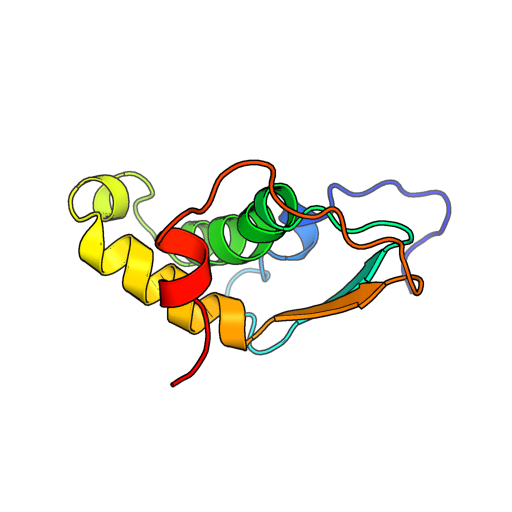2 ARG A O 1
ATOM 553 N N . PHE A 1 73 ? -4.942 4.704 -3.159 1.00 87.19 73 PHE A N 1
ATOM 554 C CA . PHE A 1 73 ? -3.569 5.021 -3.538 1.00 87.19 73 PHE A CA 1
ATOM 555 C C . PHE A 1 73 ? -3.335 4.828 -5.040 1.00 87.19 73 PHE A C 1
ATOM 557 O O . PHE A 1 73 ? -3.628 3.769 -5.587 1.00 87.19 73 PHE A O 1
ATOM 564 N N . ALA A 1 74 ? -2.790 5.841 -5.711 1.00 90.56 74 ALA A N 1
ATOM 565 C CA . ALA A 1 74 ? -2.398 5.766 -7.116 1.00 90.56 74 ALA A CA 1
ATOM 566 C C . ALA A 1 74 ? -0.897 6.029 -7.254 1.00 90.56 74 ALA A C 1
ATOM 568 O O . ALA A 1 74 ? -0.409 7.077 -6.833 1.00 90.56 74 ALA A O 1
ATOM 569 N N . VAL A 1 75 ? -0.166 5.092 -7.863 1.00 91.06 75 VAL A N 1
ATOM 570 C CA . VAL A 1 75 ? 1.285 5.205 -8.062 1.00 91.06 75 VAL A CA 1
ATOM 571 C C . VAL A 1 75 ? 1.610 5.267 -9.539 1.00 91.06 75 VAL A C 1
ATOM 573 O O . VAL A 1 75 ? 1.290 4.355 -10.297 1.00 91.06 75 VAL A O 1
ATOM 576 N N . PHE A 1 76 ? 2.314 6.320 -9.925 1.00 93.50 76 PHE A N 1
ATOM 577 C CA . PHE A 1 76 ? 2.922 6.453 -11.235 1.00 93.50 76 PHE A CA 1
ATOM 578 C C . PHE A 1 76 ? 4.388 6.048 -11.132 1.00 93.50 76 PHE A C 1
ATOM 580 O O . PHE A 1 76 ? 5.125 6.527 -10.265 1.00 93.50 76 PHE A O 1
ATOM 587 N N . CYS A 1 77 ? 4.817 5.154 -12.013 1.00 94.62 77 CYS A N 1
ATOM 588 C CA . CYS A 1 77 ? 6.207 4.741 -12.091 1.00 94.62 77 CYS A CA 1
ATOM 589 C C . CYS A 1 77 ? 6.675 4.612 -13.534 1.00 94.62 77 CYS A C 1
ATOM 591 O O . CYS A 1 77 ? 5.870 4.634 -14.465 1.00 94.62 77 CYS A O 1
ATOM 593 N N . GLN A 1 78 ? 7.992 4.532 -13.711 1.00 96.06 78 GLN A N 1
ATOM 594 C CA . GLN A 1 78 ? 8.587 4.381 -15.030 1.00 96.06 78 GLN A CA 1
ATOM 595 C C . GLN A 1 78 ? 8.155 3.050 -15.658 1.00 96.06 78 GLN A C 1
ATOM 597 O O . GLN A 1 78 ? 8.147 2.003 -15.003 1.00 96.06 78 GLN A O 1
ATOM 602 N N . GLU A 1 79 ? 7.854 3.085 -16.953 1.00 93.88 79 GLU A N 1
ATOM 603 C CA . GLU A 1 79 ? 7.557 1.886 -17.732 1.00 93.88 79 GLU 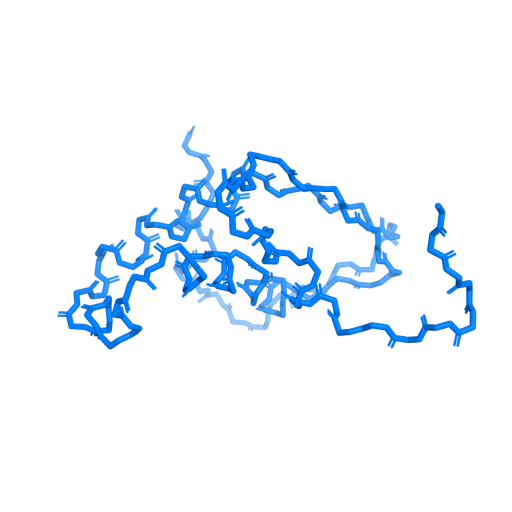A CA 1
ATOM 604 C C . GLU A 1 79 ? 8.679 0.841 -17.591 1.00 93.88 79 GLU A C 1
ATOM 606 O O . GLU A 1 79 ? 9.869 1.165 -17.611 1.00 93.88 79 GLU A O 1
ATOM 611 N N . GLY A 1 80 ? 8.302 -0.424 -17.386 1.00 93.50 80 GLY A N 1
ATOM 612 C CA . GLY A 1 80 ? 9.251 -1.524 -17.190 1.00 93.50 80 GLY A CA 1
ATOM 613 C C . GLY A 1 80 ? 10.007 -1.502 -15.853 1.00 93.50 80 GLY A C 1
ATOM 614 O O . GLY A 1 80 ? 10.892 -2.331 -15.644 1.00 93.50 80 GLY A O 1
ATOM 615 N N . ARG A 1 81 ? 9.685 -0.583 -14.930 1.00 95.06 81 ARG A N 1
ATOM 616 C CA . ARG A 1 81 ? 10.303 -0.499 -13.592 1.00 95.06 81 ARG A CA 1
ATOM 617 C C . ARG A 1 81 ? 9.393 -0.965 -12.459 1.00 95.06 81 ARG A C 1
ATOM 619 O O . ARG A 1 81 ? 9.602 -0.578 -11.312 1.00 95.06 81 ARG A O 1
ATOM 626 N N . ILE A 1 82 ? 8.430 -1.827 -12.768 1.00 93.44 82 ILE A N 1
ATOM 627 C CA . ILE A 1 82 ? 7.665 -2.571 -11.767 1.00 93.44 82 ILE A CA 1
ATOM 628 C C . ILE A 1 82 ? 8.365 -3.913 -11.556 1.00 93.44 82 ILE A C 1
ATOM 630 O O . ILE A 1 82 ? 8.499 -4.702 -12.492 1.00 93.44 82 ILE A O 1
ATOM 634 N N . LEU A 1 83 ? 8.848 -4.160 -10.340 1.00 91.69 83 LEU A N 1
ATOM 635 C CA . LEU A 1 83 ? 9.430 -5.440 -9.972 1.00 91.69 83 LEU A CA 1
ATOM 636 C C . LEU A 1 83 ? 8.320 -6.485 -9.878 1.00 91.69 83 LEU A C 1
ATOM 638 O O . LEU A 1 83 ? 7.373 -6.334 -9.106 1.00 91.69 83 LEU A O 1
ATOM 642 N N . VAL A 1 84 ? 8.481 -7.567 -10.634 1.00 85.31 84 VAL A N 1
ATOM 643 C CA . VAL A 1 84 ? 7.608 -8.734 -10.536 1.00 85.31 84 VAL A CA 1
ATOM 644 C C . VAL A 1 84 ? 7.934 -9.478 -9.235 1.00 85.31 84 VAL A C 1
ATOM 646 O O . VAL A 1 84 ? 9.098 -9.846 -9.028 1.00 85.31 84 VAL A O 1
ATOM 649 N N . PRO A 1 85 ? 6.946 -9.707 -8.351 1.00 82.62 85 PRO A N 1
ATOM 650 C CA . PRO A 1 85 ? 7.147 -10.516 -7.158 1.00 82.62 85 PRO A CA 1
ATOM 651 C C . PRO A 1 85 ? 7.675 -11.906 -7.523 1.00 82.62 85 PRO A C 1
ATOM 653 O O . PRO A 1 85 ? 7.192 -12.543 -8.453 1.00 82.62 85 PRO A O 1
ATOM 656 N N . ARG A 1 86 ? 8.675 -12.398 -6.784 1.00 80.19 86 ARG A N 1
ATOM 657 C CA . ARG A 1 86 ? 9.273 -13.725 -7.034 1.00 80.19 86 ARG A CA 1
ATOM 658 C C . ARG A 1 86 ? 8.398 -14.891 -6.572 1.00 80.19 86 ARG A C 1
ATOM 660 O O . ARG A 1 86 ? 8.696 -16.031 -6.911 1.00 80.19 86 ARG A O 1
ATOM 667 N N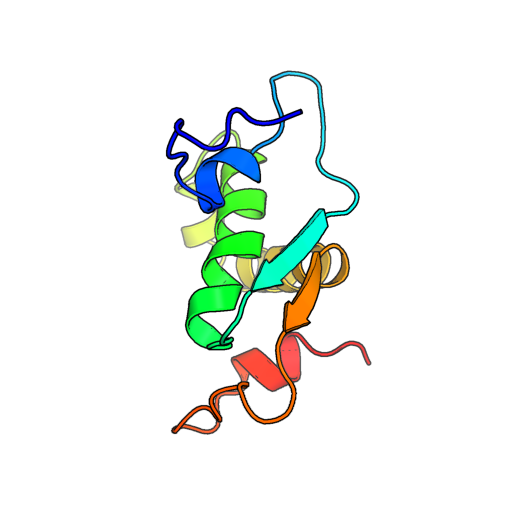 . ALA A 1 87 ? 7.391 -14.608 -5.752 1.00 78.50 87 ALA A N 1
ATOM 668 C CA . ALA A 1 87 ? 6.497 -15.596 -5.177 1.00 78.50 87 ALA A CA 1
ATOM 669 C C . ALA A 1 87 ? 5.047 -15.211 -5.463 1.00 78.50 87 ALA A C 1
ATOM 671 O O . ALA A 1 87 ? 4.626 -14.084 -5.176 1.00 78.50 87 ALA A O 1
ATOM 672 N N . ASP A 1 88 ? 4.286 -16.175 -5.968 1.00 74.81 88 ASP A N 1
ATOM 673 C CA . ASP A 1 88 ? 2.844 -16.048 -6.116 1.00 74.81 88 ASP A CA 1
ATOM 674 C C . ASP A 1 88 ? 2.223 -15.958 -4.721 1.00 74.81 88 ASP A C 1
ATOM 676 O O . ASP A 1 88 ? 2.263 -16.903 -3.932 1.00 74.81 88 ASP A O 1
ATOM 680 N N . THR A 1 89 ? 1.694 -14.782 -4.386 1.00 81.31 89 THR A N 1
ATOM 681 C CA . THR A 1 89 ? 1.139 -14.508 -3.058 1.00 81.31 89 THR A CA 1
ATOM 682 C C . THR A 1 89 ? -0.346 -14.203 -3.195 1.00 81.31 89 THR A C 1
ATOM 684 O O . THR A 1 89 ? -0.712 -13.229 -3.851 1.00 81.31 89 THR A O 1
ATOM 687 N N . LEU A 1 90 ? -1.202 -14.977 -2.514 1.00 85.00 90 LEU A N 1
ATOM 688 C CA . LEU A 1 90 ? -2.660 -14.746 -2.460 1.00 85.00 90 LEU A CA 1
ATOM 689 C C . LEU A 1 90 ? -3.030 -13.334 -1.972 1.00 85.00 90 LEU A C 1
ATOM 691 O O . LEU A 1 90 ? -4.116 -12.830 -2.253 1.00 85.00 90 LEU A O 1
ATOM 695 N N . LEU A 1 91 ? -2.109 -12.685 -1.254 1.00 84.94 91 LEU A N 1
ATOM 696 C CA . LEU A 1 91 ? -2.229 -11.302 -0.816 1.00 84.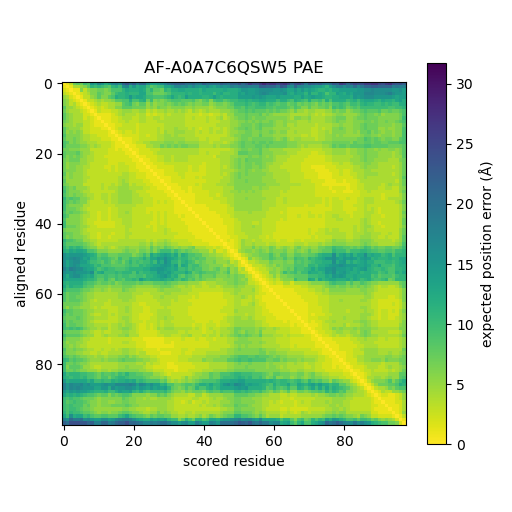94 91 LEU A CA 1
ATOM 697 C C . LEU A 1 91 ? -2.456 -10.342 -1.989 1.00 84.94 91 LEU A C 1
ATOM 699 O O . LEU A 1 91 ? -3.333 -9.493 -1.898 1.00 84.94 91 LEU A O 1
ATOM 703 N N . TYR A 1 92 ? -1.707 -10.481 -3.088 1.00 84.81 92 TYR A N 1
ATOM 704 C CA . TYR A 1 92 ? -1.855 -9.575 -4.228 1.00 84.81 92 TYR A CA 1
ATOM 705 C C . TYR A 1 92 ? -3.216 -9.750 -4.895 1.00 84.81 92 TYR A C 1
ATOM 707 O O . TYR A 1 92 ? -3.924 -8.764 -5.066 1.00 84.81 92 TYR A O 1
ATOM 715 N N . SER A 1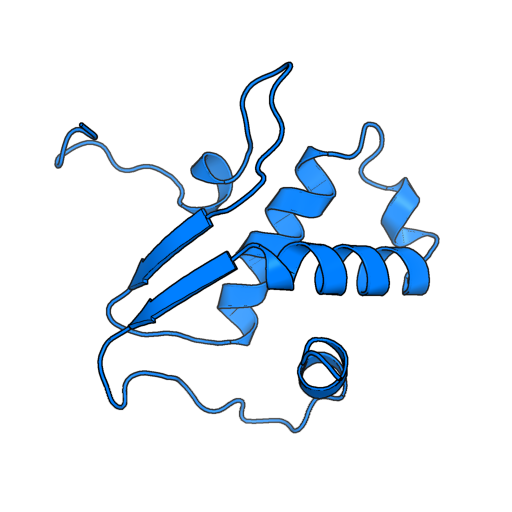 93 ? -3.635 -10.994 -5.149 1.00 85.69 93 SER A N 1
ATOM 716 C CA . SER A 1 93 ? -4.957 -11.279 -5.721 1.00 85.69 93 SER A CA 1
ATOM 717 C C . SER A 1 93 ? -6.106 -10.779 -4.847 1.00 85.69 93 SER A C 1
ATOM 719 O O . SER A 1 93 ? -7.127 -10.338 -5.356 1.00 85.69 93 SER A O 1
ATOM 721 N N . TYR A 1 94 ? -5.950 -10.824 -3.524 1.00 86.88 94 TYR A N 1
ATOM 722 C CA . TYR A 1 94 ? -6.972 -10.342 -2.599 1.00 86.88 94 TYR A CA 1
ATOM 723 C C . TYR A 1 94 ? -7.093 -8.806 -2.584 1.00 86.88 94 TYR A C 1
ATOM 725 O O . TYR A 1 94 ? -8.164 -8.266 -2.306 1.00 86.88 94 TYR A O 1
ATOM 733 N N 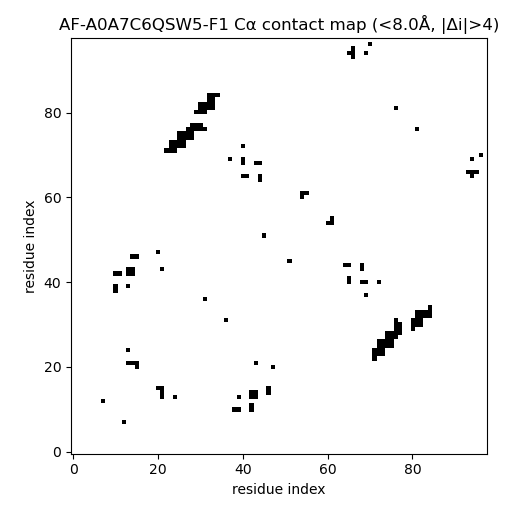. LEU A 1 95 ? -5.998 -8.094 -2.867 1.00 84.50 95 LEU A N 1
ATOM 734 C CA . LEU A 1 95 ? -5.969 -6.631 -2.894 1.00 84.50 95 LEU A CA 1
ATOM 735 C C . LEU A 1 95 ? -6.475 -6.037 -4.215 1.00 84.50 95 LEU A C 1
ATOM 737 O O . LEU A 1 95 ? -6.790 -4.845 -4.261 1.00 84.50 95 LEU A O 1
ATOM 741 N N . GLU A 1 96 ? -6.571 -6.839 -5.274 1.00 81.62 96 GLU A N 1
ATOM 742 C CA . GLU A 1 96 ? -7.195 -6.423 -6.527 1.00 81.62 96 GLU A CA 1
ATOM 743 C C . GLU A 1 96 ? -8.703 -6.182 -6.332 1.00 81.62 96 GLU A C 1
ATOM 745 O O . GLU A 1 96 ? -9.382 -6.837 -5.537 1.00 81.62 96 GLU A O 1
ATOM 750 N N . ARG A 1 97 ? -9.246 -5.179 -7.030 1.00 66.69 97 ARG A N 1
ATOM 751 C CA . ARG A 1 97 ? -10.698 -4.955 -7.055 1.00 66.69 97 ARG A CA 1
ATOM 752 C C . ARG A 1 97 ? -11.349 -6.044 -7.910 1.00 66.69 97 ARG A C 1
ATOM 754 O O . ARG A 1 97 ? -10.887 -6.277 -9.021 1.00 66.69 97 ARG A O 1
ATOM 761 N N . ALA A 1 98 ? -12.414 -6.652 -7.384 1.00 57.28 98 ALA A N 1
ATOM 762 C CA . ALA A 1 98 ? -13.320 -7.513 -8.146 1.00 57.28 98 ALA A CA 1
ATOM 763 C C . ALA A 1 98 ? -14.052 -6.735 -9.250 1.00 57.28 98 ALA A C 1
ATOM 765 O O . ALA A 1 98 ? -14.316 -5.524 -9.035 1.00 57.28 98 ALA A O 1
#

Foldseek 3Di:
DDDPPDDDDPLVVLQDPPPDAQQAEEEEDAADEPVVVLSNLLSRLCNVDPDNCVVVVPVVVSLVSSLVSLVRYHYDYDPPRYDDDPDDDVSVVSSDDD

Radius of gyration: 14.63 Å; Cα contacts (8 Å, |Δi|>4): 84; chains: 1; bounding box: 30×39×37 Å